Protein AF-A0A165Z9D8-F1 (afdb_monomer_lite)

Foldseek 3Di:
DDQKDWQAWEDDDPWIKTWIQGPVVRDIDIDTPVCLPDPPHDPVVNVVCVVCVVVSVVRVRHPDPPD

Radius of gyration: 11.73 Å; chains: 1; bounding box: 26×33×28 Å

Sequence (67 aa):
MGRYHIMLTYFKGRQRVVQVMDFSGAQMITFTMDELENDEMPVELKKYIKTIEKEINEGRWDYWKRI

Organism: NCBI:txid33936

Structure (mmCIF, N/CA/C/O backbone):
data_AF-A0A165Z9D8-F1
#
_entry.id   AF-A0A165Z9D8-F1
#
loop_
_atom_site.group_PDB
_atom_site.id
_atom_site.type_symbol
_atom_site.label_atom_id
_atom_site.label_alt_id
_atom_site.label_comp_id
_atom_site.label_asym_id
_atom_site.label_entity_id
_atom_site.label_seq_id
_atom_site.pdbx_PDB_ins_code
_atom_site.Cartn_x
_atom_site.Cartn_y
_atom_site.Cartn_z
_atom_site.occupancy
_atom_site.B_iso_or_equiv
_atom_site.auth_seq_id
_atom_site.auth_comp_id
_atom_site.auth_asym_id
_atom_site.auth_atom_id
_atom_site.pdbx_PDB_model_num
ATOM 1 N N . MET A 1 1 ? 13.835 6.444 -9.628 1.00 58.72 1 MET A N 1
ATOM 2 C CA . MET A 1 1 ? 12.513 6.530 -8.969 1.00 58.72 1 MET A CA 1
ATOM 3 C C . MET A 1 1 ? 11.902 5.141 -8.983 1.00 58.72 1 MET A C 1
ATOM 5 O O . MET A 1 1 ? 12.003 4.484 -10.010 1.00 58.72 1 MET A O 1
ATOM 9 N N . GLY A 1 2 ? 11.376 4.662 -7.852 1.00 79.12 2 GLY A N 1
ATOM 10 C CA . GLY A 1 2 ? 10.642 3.391 -7.818 1.00 79.12 2 GLY A CA 1
ATOM 11 C C . GLY A 1 2 ? 9.315 3.508 -8.573 1.00 79.12 2 GLY A C 1
ATOM 12 O O . GLY A 1 2 ? 8.817 4.617 -8.746 1.00 79.12 2 GLY A O 1
ATOM 13 N N . ARG A 1 3 ? 8.755 2.378 -9.025 1.00 91.81 3 ARG A N 1
ATOM 14 C CA . ARG A 1 3 ? 7.472 2.321 -9.755 1.00 91.81 3 ARG A CA 1
ATOM 15 C C . ARG A 1 3 ? 6.319 2.994 -8.999 1.00 91.81 3 ARG A C 1
ATOM 17 O O . ARG A 1 3 ? 5.466 3.615 -9.623 1.00 91.81 3 ARG A O 1
ATOM 24 N N . TYR A 1 4 ? 6.323 2.881 -7.674 1.00 96.31 4 TYR A N 1
ATOM 25 C CA . TYR A 1 4 ? 5.275 3.389 -6.798 1.00 96.31 4 TYR A CA 1
ATOM 26 C C . TYR A 1 4 ? 5.781 4.513 -5.890 1.00 96.31 4 TYR A C 1
ATOM 28 O O . TYR A 1 4 ? 6.931 4.495 -5.441 1.00 96.31 4 TYR A O 1
ATOM 36 N N . HIS A 1 5 ? 4.899 5.466 -5.588 1.00 94.94 5 HIS A N 1
ATOM 37 C CA . HIS A 1 5 ? 5.131 6.521 -4.602 1.00 94.94 5 HIS A CA 1
ATOM 38 C C . HIS A 1 5 ? 3.876 6.759 -3.759 1.00 94.94 5 HIS A C 1
ATOM 40 O O . HIS A 1 5 ? 2.805 6.997 -4.319 1.00 94.94 5 HIS A O 1
ATOM 46 N N . ILE A 1 6 ? 3.996 6.705 -2.427 1.00 95.75 6 ILE A N 1
ATOM 47 C CA . ILE A 1 6 ? 2.894 7.082 -1.531 1.00 95.75 6 ILE A CA 1
ATOM 48 C C . ILE A 1 6 ? 2.660 8.585 -1.639 1.00 95.75 6 ILE A C 1
ATOM 50 O O . ILE A 1 6 ? 3.557 9.379 -1.369 1.00 95.75 6 ILE A O 1
ATOM 54 N N . MET A 1 7 ? 1.432 8.950 -1.992 1.00 95.56 7 MET A N 1
ATOM 55 C CA . MET A 1 7 ? 0.983 10.337 -2.048 1.00 95.56 7 MET A CA 1
ATOM 56 C C . MET A 1 7 ? 0.501 10.801 -0.676 1.00 95.56 7 MET A C 1
ATOM 58 O O . MET A 1 7 ? 0.905 11.856 -0.196 1.00 95.56 7 MET A O 1
ATOM 62 N N . LEU A 1 8 ? -0.369 10.005 -0.051 1.00 96.00 8 LEU A N 1
ATOM 63 C CA . LEU A 1 8 ? -0.924 10.275 1.269 1.00 96.00 8 LEU A CA 1
ATOM 64 C C . LEU A 1 8 ? -1.532 9.014 1.882 1.00 96.00 8 LEU A C 1
ATOM 66 O O . LEU A 1 8 ? -1.900 8.065 1.183 1.00 96.00 8 LEU A O 1
ATOM 70 N N . THR A 1 9 ? -1.689 9.053 3.198 1.00 96.69 9 THR A N 1
ATOM 71 C CA . THR A 1 9 ? -2.470 8.101 3.984 1.00 96.69 9 THR A CA 1
ATOM 72 C C . THR A 1 9 ? -3.476 8.851 4.850 1.00 96.69 9 THR A C 1
ATOM 74 O O . THR A 1 9 ? -3.312 10.037 5.138 1.00 96.69 9 THR A O 1
ATOM 77 N N . TYR A 1 10 ? -4.568 8.195 5.223 1.00 95.12 10 TYR A N 1
ATOM 78 C CA . TYR A 1 10 ? -5.534 8.737 6.178 1.00 95.12 10 TYR A CA 1
ATOM 79 C C . TYR A 1 10 ? -6.405 7.623 6.750 1.00 95.12 10 TYR A C 1
ATOM 81 O O . TYR A 1 10 ? -6.467 6.517 6.213 1.00 95.12 10 TYR A O 1
ATOM 89 N N . PHE A 1 11 ? -7.115 7.920 7.835 1.00 94.25 11 PHE A N 1
ATOM 90 C CA . PHE A 1 11 ? -8.152 7.035 8.352 1.00 94.25 11 PHE A CA 1
ATOM 91 C C . PHE A 1 11 ? -9.526 7.437 7.817 1.00 94.25 11 PHE A C 1
ATOM 93 O O . PHE A 1 11 ? -9.936 8.595 7.918 1.00 94.25 11 PHE A O 1
ATOM 100 N N . LYS A 1 12 ? -10.268 6.460 7.290 1.00 93.06 12 LYS A N 1
ATOM 101 C CA . LYS A 1 12 ? -11.702 6.573 7.005 1.00 93.06 12 LYS A CA 1
ATOM 102 C C . LYS A 1 12 ? -12.442 5.687 8.003 1.00 93.06 12 LYS A C 1
ATOM 104 O O . LYS A 1 12 ? -12.540 4.473 7.834 1.00 93.06 12 LYS A O 1
ATOM 109 N N . GLY A 1 13 ? -12.910 6.287 9.097 1.00 91.88 13 GLY A N 1
ATOM 110 C CA . GLY A 1 13 ? -13.391 5.523 10.249 1.00 91.88 13 GLY A CA 1
ATOM 111 C C . GLY A 1 13 ? -12.243 4.732 10.882 1.00 91.88 13 GLY A C 1
ATOM 112 O O . GLY A 1 13 ? -11.263 5.325 11.319 1.00 91.88 13 GLY A O 1
ATOM 113 N N . ARG A 1 14 ? -12.358 3.399 10.918 1.00 92.06 14 ARG A N 1
ATOM 114 C CA . ARG A 1 14 ? -11.302 2.503 11.431 1.00 92.06 14 ARG A CA 1
ATOM 115 C C . ARG A 1 14 ? -10.340 1.997 10.353 1.00 92.06 14 ARG A C 1
ATOM 117 O O . ARG A 1 14 ? -9.337 1.383 10.695 1.00 92.06 14 ARG A O 1
ATOM 124 N N . GLN A 1 15 ? -10.637 2.232 9.077 1.00 94.06 15 GLN A N 1
ATOM 125 C CA . GLN A 1 15 ? -9.840 1.701 7.976 1.00 94.06 15 GLN A CA 1
ATOM 126 C C . GLN A 1 15 ? -8.709 2.651 7.606 1.00 94.06 15 GLN A C 1
ATOM 128 O O . GLN A 1 15 ? -8.917 3.860 7.456 1.00 94.06 15 GLN A O 1
ATOM 133 N N . ARG A 1 16 ? -7.516 2.082 7.429 1.00 95.19 16 ARG A N 1
ATOM 134 C CA . ARG A 1 16 ? -6.339 2.786 6.928 1.00 95.19 16 ARG A CA 1
ATOM 135 C C . ARG A 1 16 ? -6.409 2.850 5.407 1.00 95.19 16 ARG A C 1
ATOM 137 O O . ARG A 1 16 ? -6.352 1.811 4.757 1.00 95.19 16 ARG A O 1
ATOM 144 N N . VAL A 1 17 ? -6.540 4.052 4.855 1.00 96.69 17 VAL A N 1
ATOM 145 C CA . VAL A 1 17 ? -6.555 4.308 3.410 1.00 96.69 17 VAL A CA 1
ATOM 146 C C . VAL A 1 17 ? -5.175 4.776 2.965 1.00 96.69 17 VAL A C 1
ATOM 148 O O . VAL A 1 17 ? -4.555 5.619 3.617 1.00 96.69 17 VAL A O 1
ATOM 151 N N . VAL A 1 18 ? -4.717 4.247 1.836 1.00 97.44 18 VAL A N 1
ATOM 152 C CA . VAL A 1 18 ? -3.448 4.576 1.192 1.00 97.44 18 VAL A CA 1
ATOM 153 C C . VAL A 1 18 ? -3.729 5.025 -0.238 1.00 97.44 18 VAL A C 1
ATOM 155 O O . VAL A 1 18 ? -4.490 4.388 -0.967 1.00 97.44 18 VAL A O 1
ATOM 158 N N . GLN A 1 19 ? -3.104 6.126 -0.646 1.00 97.50 19 GLN A N 1
ATOM 159 C CA . GLN A 1 19 ? -3.084 6.568 -2.034 1.00 97.50 19 GLN A CA 1
ATOM 160 C C . GLN A 1 19 ? -1.659 6.502 -2.584 1.00 97.50 19 GLN A C 1
ATOM 162 O O . GLN A 1 19 ? -0.723 7.050 -1.996 1.00 97.50 19 GLN A O 1
ATOM 167 N N . VAL A 1 20 ? -1.508 5.851 -3.735 1.00 96.81 20 VAL A N 1
ATOM 168 C CA . VAL A 1 20 ? -0.228 5.612 -4.407 1.00 96.81 20 VAL A CA 1
ATOM 169 C C . VAL A 1 20 ? -0.293 6.105 -5.847 1.00 96.81 20 VAL A C 1
ATOM 171 O O . V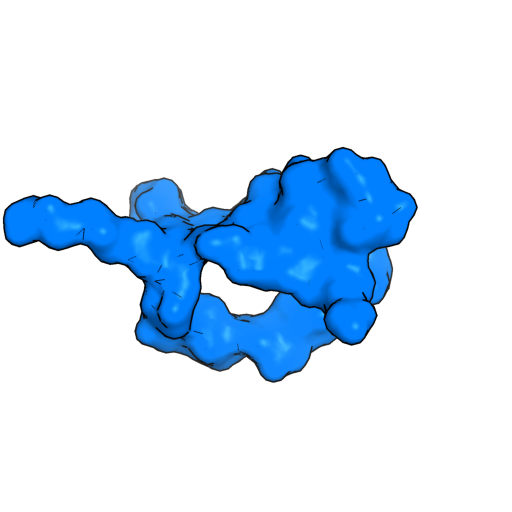AL A 1 20 ? -1.276 5.869 -6.544 1.00 96.81 20 VAL A O 1
ATOM 174 N N . MET A 1 21 ? 0.776 6.744 -6.313 1.00 97.12 21 MET A N 1
ATOM 175 C CA . MET A 1 21 ? 1.027 6.968 -7.736 1.00 97.12 21 MET A CA 1
ATOM 176 C C . MET A 1 21 ? 1.762 5.754 -8.325 1.00 97.12 21 MET A C 1
ATOM 178 O O . MET A 1 21 ? 2.848 5.421 -7.849 1.00 97.12 21 MET A O 1
ATOM 182 N N . ASP A 1 22 ? 1.194 5.104 -9.346 1.00 96.19 22 ASP A N 1
ATOM 183 C CA . ASP A 1 22 ? 1.876 4.111 -10.192 1.00 96.19 22 ASP A CA 1
ATOM 184 C C . ASP A 1 22 ? 2.414 4.813 -11.442 1.00 96.19 22 ASP A C 1
ATOM 186 O O . ASP A 1 22 ? 1.657 5.156 -12.355 1.00 96.19 22 ASP A O 1
ATOM 190 N N . PHE A 1 23 ? 3.729 5.023 -11.498 1.00 94.38 23 PHE A N 1
ATOM 191 C CA . PHE A 1 23 ? 4.371 5.683 -12.634 1.00 94.38 23 PHE A CA 1
ATOM 192 C C . PHE A 1 23 ? 4.365 4.828 -13.904 1.00 94.38 23 PHE A C 1
ATOM 194 O O . PHE A 1 23 ? 4.394 5.387 -14.996 1.00 94.38 23 PHE A O 1
ATOM 201 N N . SER A 1 24 ? 4.302 3.495 -13.792 1.00 92.50 24 SER A N 1
ATOM 202 C CA . SER A 1 24 ? 4.234 2.612 -14.964 1.00 92.50 24 SER A CA 1
ATOM 203 C C . SER A 1 24 ? 2.862 2.660 -15.630 1.00 92.50 24 SER A C 1
ATOM 205 O O . SER A 1 24 ? 2.776 2.595 -16.852 1.00 92.50 24 SER A O 1
ATOM 207 N N . GLY A 1 25 ? 1.800 2.783 -14.831 1.00 91.06 25 GLY A N 1
ATOM 208 C CA . GLY A 1 25 ? 0.426 2.919 -15.321 1.00 91.06 25 GLY A CA 1
ATOM 209 C C . GLY A 1 25 ? -0.040 4.365 -15.511 1.00 91.06 25 GLY A C 1
ATOM 210 O O . GLY A 1 25 ? -1.162 4.568 -15.962 1.00 91.06 25 GLY A O 1
ATOM 211 N N . ALA A 1 26 ? 0.782 5.353 -15.137 1.00 92.69 26 ALA A N 1
ATOM 212 C CA . ALA A 1 26 ? 0.420 6.772 -15.073 1.00 92.69 26 ALA A CA 1
ATOM 213 C C . ALA A 1 26 ? -0.921 7.022 -14.347 1.00 92.69 26 ALA A C 1
ATOM 215 O O . ALA A 1 26 ? -1.732 7.841 -14.778 1.00 92.69 26 ALA A O 1
ATOM 216 N N . GLN A 1 27 ? -1.157 6.303 -13.244 1.00 95.25 27 GLN A N 1
ATOM 217 C CA . GLN A 1 27 ? -2.442 6.295 -12.541 1.00 95.25 27 GLN A CA 1
ATOM 218 C C . GLN A 1 27 ? -2.287 6.431 -11.025 1.00 95.25 27 GLN A C 1
ATOM 220 O O . GLN A 1 27 ? -1.294 5.995 -10.441 1.00 95.25 27 GLN A O 1
ATOM 225 N N . MET A 1 28 ? -3.313 6.992 -10.382 1.00 95.94 28 MET A N 1
ATOM 226 C CA . MET A 1 28 ? -3.458 6.969 -8.927 1.00 95.94 28 MET A CA 1
ATOM 227 C C . MET A 1 28 ? -4.283 5.758 -8.505 1.00 95.94 28 MET A C 1
ATOM 229 O O . MET A 1 28 ? -5.375 5.535 -9.021 1.00 95.94 28 MET A O 1
ATOM 233 N N . ILE A 1 29 ? -3.789 5.020 -7.518 1.00 95.88 29 ILE A N 1
ATOM 234 C CA . ILE A 1 29 ? -4.463 3.868 -6.926 1.00 95.88 29 ILE A CA 1
ATOM 235 C C . ILE A 1 29 ? -4.786 4.232 -5.479 1.00 95.88 29 ILE A C 1
ATOM 237 O O . ILE A 1 29 ? -3.890 4.586 -4.712 1.00 95.88 29 ILE A O 1
ATOM 241 N N . THR A 1 30 ? -6.065 4.181 -5.113 1.00 96.69 30 THR A N 1
ATOM 242 C CA . THR A 1 30 ? -6.529 4.405 -3.737 1.00 96.69 30 THR A CA 1
ATOM 243 C C . THR A 1 30 ? -7.150 3.118 -3.227 1.00 96.69 30 THR A C 1
ATOM 245 O O . THR A 1 30 ? -8.032 2.578 -3.886 1.00 96.69 30 THR A O 1
ATOM 248 N N . PHE A 1 31 ? -6.687 2.638 -2.080 1.00 96.69 31 PHE A N 1
ATOM 249 C CA . PHE A 1 31 ? -7.154 1.392 -1.477 1.00 96.69 31 PHE A CA 1
ATOM 250 C C . PHE A 1 31 ? -7.032 1.463 0.046 1.00 96.69 31 PHE A C 1
ATOM 252 O O . PHE A 1 31 ? -6.270 2.258 0.599 1.00 96.69 31 PHE A O 1
ATOM 259 N N . THR A 1 32 ? -7.794 0.633 0.736 1.00 96.62 32 THR A N 1
ATOM 260 C CA . THR A 1 32 ? -7.626 0.337 2.157 1.00 96.62 32 THR A CA 1
ATOM 261 C C . THR A 1 32 ? -6.598 -0.772 2.350 1.00 96.62 32 THR A C 1
ATOM 263 O O . THR A 1 32 ? -6.425 -1.621 1.480 1.00 96.62 32 THR A O 1
ATOM 266 N N . MET A 1 33 ? -5.933 -0.813 3.506 1.00 94.75 33 MET A N 1
ATOM 267 C CA . MET A 1 33 ? -5.016 -1.918 3.826 1.00 94.75 33 MET A CA 1
ATOM 268 C C . MET A 1 33 ? -5.702 -3.295 3.765 1.00 94.75 33 MET A C 1
ATOM 270 O O . MET A 1 33 ? -5.049 -4.265 3.407 1.00 94.75 33 MET A O 1
ATOM 274 N N . ASP A 1 34 ? -7.012 -3.367 4.024 1.00 92.69 34 ASP A N 1
ATOM 275 C CA . ASP A 1 34 ? -7.800 -4.597 3.876 1.00 92.69 34 ASP A CA 1
ATOM 276 C C . ASP A 1 34 ? -7.947 -5.001 2.393 1.00 92.69 34 ASP A C 1
ATOM 278 O O . ASP A 1 34 ? -7.757 -6.161 2.036 1.00 92.69 34 ASP A O 1
ATOM 282 N N . GLU A 1 35 ? -8.235 -4.042 1.504 1.00 95.06 35 GLU A N 1
ATOM 283 C CA . GLU A 1 35 ? -8.356 -4.277 0.054 1.00 95.06 35 GLU A CA 1
ATOM 284 C C . GLU A 1 35 ? -7.028 -4.680 -0.597 1.00 95.06 35 GLU A C 1
ATOM 286 O O . GLU A 1 35 ? -7.033 -5.332 -1.640 1.00 95.06 35 GLU A O 1
ATOM 291 N N . LEU A 1 36 ? -5.887 -4.323 0.005 1.00 93.88 36 LEU A N 1
ATOM 292 C CA . LEU A 1 36 ? -4.569 -4.719 -0.492 1.00 93.88 36 LEU A CA 1
ATOM 293 C C . LEU A 1 36 ? -4.402 -6.245 -0.548 1.00 93.88 36 LEU A C 1
ATOM 295 O O . LEU A 1 36 ? -3.672 -6.746 -1.405 1.00 93.88 36 LEU A O 1
ATOM 299 N N . GLU A 1 37 ? -5.078 -6.982 0.333 1.00 87.44 37 GLU A N 1
ATOM 300 C CA . GLU A 1 37 ? -4.996 -8.442 0.387 1.00 87.44 37 GLU A CA 1
ATOM 301 C C . GLU A 1 37 ? -5.767 -9.121 -0.760 1.00 87.44 37 GLU A C 1
ATOM 303 O O . GLU A 1 37 ? -5.444 -10.256 -1.114 1.00 87.44 37 GLU A O 1
ATOM 308 N N . ASN A 1 38 ? -6.682 -8.417 -1.441 1.00 90.56 38 ASN A N 1
ATOM 309 C CA . ASN A 1 38 ? -7.483 -8.958 -2.547 1.00 90.56 38 ASN A CA 1
ATOM 310 C C . ASN A 1 38 ? -6.618 -9.468 -3.713 1.00 90.56 38 ASN A C 1
ATOM 312 O O . ASN A 1 38 ? -5.628 -8.839 -4.094 1.00 90.56 38 ASN A O 1
ATOM 316 N N . ASP A 1 39 ? -7.004 -10.584 -4.336 1.00 83.00 39 ASP A N 1
ATOM 317 C CA . ASP A 1 39 ? -6.244 -11.216 -5.432 1.00 83.00 39 ASP A CA 1
ATOM 318 C C . ASP A 1 39 ? -6.106 -10.341 -6.691 1.00 83.00 39 ASP A C 1
ATOM 320 O O . ASP A 1 39 ? -5.165 -10.512 -7.464 1.00 83.00 39 ASP A O 1
ATOM 324 N N . GLU A 1 40 ? -6.989 -9.359 -6.870 1.00 89.44 40 GLU A N 1
ATOM 325 C CA . GLU A 1 40 ? -6.972 -8.426 -8.005 1.00 89.44 40 GLU A CA 1
ATOM 326 C C . GLU A 1 40 ? -5.871 -7.354 -7.898 1.00 89.44 40 GLU A C 1
ATOM 328 O O . GLU A 1 40 ? -5.538 -6.693 -8.884 1.00 89.44 40 GLU A O 1
ATOM 333 N N . MET A 1 41 ? -5.274 -7.174 -6.714 1.00 92.31 41 MET A N 1
ATOM 334 C CA . MET A 1 41 ? -4.246 -6.157 -6.501 1.00 92.31 41 MET A CA 1
ATOM 335 C C . MET A 1 41 ? -2.895 -6.580 -7.102 1.00 92.31 41 MET A C 1
ATOM 337 O O . MET A 1 41 ? -2.435 -7.701 -6.857 1.00 92.31 41 MET A O 1
ATOM 341 N N . PRO A 1 42 ? -2.187 -5.685 -7.825 1.00 92.81 42 PRO A N 1
ATOM 342 C CA . PRO A 1 42 ? -0.902 -6.012 -8.432 1.00 92.81 42 PRO A CA 1
ATOM 343 C C . PRO A 1 42 ? 0.107 -6.553 -7.412 1.00 92.81 42 PRO A C 1
ATOM 345 O O . PRO A 1 42 ? 0.385 -5.917 -6.394 1.00 92.81 42 PRO A O 1
ATOM 348 N N . VAL A 1 43 ? 0.724 -7.699 -7.713 1.00 93.12 43 VAL A N 1
ATOM 349 C CA . VAL A 1 43 ? 1.692 -8.368 -6.819 1.00 93.12 43 VAL A CA 1
ATOM 350 C C . VAL A 1 43 ? 2.841 -7.437 -6.412 1.0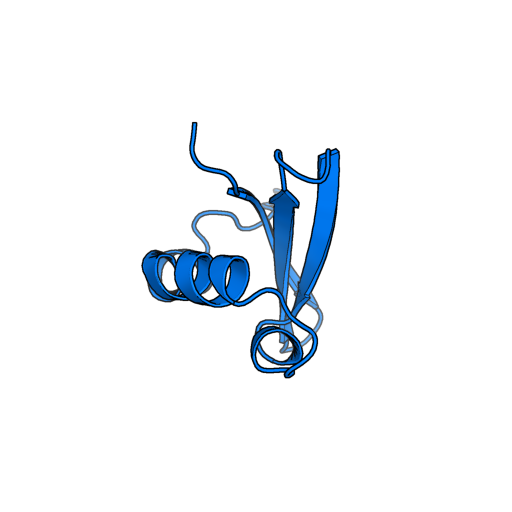0 93.12 43 VAL A C 1
ATOM 352 O O . VAL A 1 43 ? 3.307 -7.471 -5.273 1.00 93.12 43 VAL A O 1
ATOM 355 N N . GLU A 1 44 ? 3.302 -6.586 -7.328 1.00 93.56 44 GLU A N 1
ATOM 356 C CA . GLU A 1 44 ? 4.358 -5.610 -7.048 1.00 93.56 44 GLU A CA 1
ATOM 357 C C . GLU A 1 44 ? 3.906 -4.509 -6.086 1.00 93.56 44 GLU A C 1
ATOM 359 O O . GLU A 1 44 ? 4.686 -4.108 -5.224 1.00 93.56 44 GLU A O 1
ATOM 364 N N . LEU A 1 45 ? 2.649 -4.065 -6.187 1.00 94.94 45 LEU A N 1
ATOM 365 C CA . LEU A 1 45 ? 2.071 -3.093 -5.262 1.00 94.94 45 LEU A CA 1
ATOM 366 C C . LEU A 1 45 ? 1.973 -3.690 -3.854 1.00 94.94 45 LEU A C 1
ATOM 368 O O . LEU A 1 45 ? 2.426 -3.055 -2.904 1.00 94.94 45 LEU A O 1
ATOM 372 N N . LYS A 1 46 ? 1.490 -4.936 -3.723 1.00 95.25 46 LYS A N 1
ATOM 373 C CA . LYS A 1 46 ? 1.464 -5.655 -2.434 1.00 95.25 46 LYS A CA 1
ATOM 374 C C . LYS A 1 46 ? 2.856 -5.723 -1.802 1.00 95.25 46 LYS A C 1
ATOM 376 O O . LYS A 1 46 ? 3.034 -5.376 -0.636 1.00 95.25 46 LY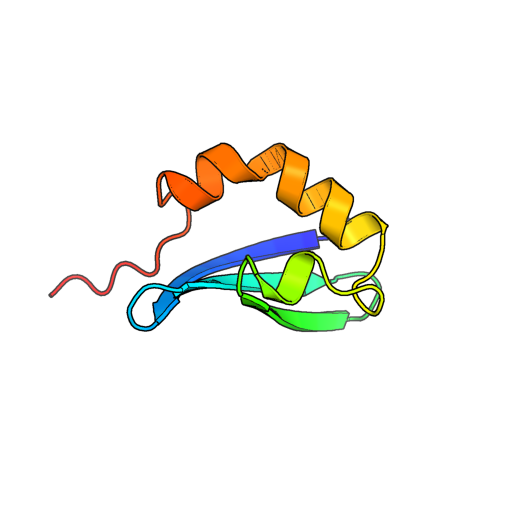S A O 1
ATOM 381 N N . LYS A 1 47 ? 3.869 -6.120 -2.584 1.00 95.12 47 LYS A N 1
ATOM 382 C CA . LYS A 1 47 ? 5.267 -6.181 -2.123 1.00 95.12 47 LYS A CA 1
ATOM 383 C C . LYS A 1 47 ? 5.780 -4.813 -1.683 1.00 95.12 47 LYS A C 1
ATOM 385 O O . LYS A 1 47 ? 6.363 -4.715 -0.609 1.00 95.12 47 LYS A O 1
ATOM 390 N N . TYR A 1 48 ? 5.555 -3.777 -2.488 1.00 95.50 48 TYR A N 1
ATOM 391 C CA . TYR A 1 48 ? 5.973 -2.415 -2.170 1.00 95.50 48 TYR A CA 1
ATOM 392 C C . TYR A 1 48 ? 5.367 -1.940 -0.848 1.00 95.50 48 TYR A C 1
ATOM 394 O O . TYR A 1 48 ? 6.109 -1.545 0.048 1.00 95.50 48 TYR A O 1
ATOM 402 N N . ILE A 1 49 ? 4.051 -2.063 -0.676 1.00 95.94 49 ILE A N 1
ATOM 403 C CA . ILE A 1 49 ? 3.381 -1.624 0.550 1.00 95.94 49 ILE A CA 1
ATOM 404 C C . ILE A 1 49 ? 3.877 -2.399 1.766 1.00 95.94 49 ILE A C 1
ATOM 406 O O . ILE A 1 49 ? 4.186 -1.783 2.780 1.00 95.94 49 ILE A O 1
ATOM 410 N N . LYS A 1 50 ? 4.075 -3.716 1.651 1.00 95.06 50 LYS A N 1
ATOM 411 C CA . LYS A 1 50 ? 4.603 -4.536 2.748 1.00 95.06 50 LYS A CA 1
ATOM 412 C C . LYS A 1 50 ? 5.981 -4.079 3.240 1.00 95.06 50 LYS A C 1
ATOM 414 O O . LYS A 1 50 ? 6.269 -4.169 4.428 1.00 95.06 50 LYS A O 1
ATOM 419 N N . THR A 1 51 ? 6.836 -3.552 2.356 1.00 95.75 51 THR A N 1
ATOM 420 C CA . THR A 1 51 ? 8.154 -3.025 2.769 1.00 95.75 51 THR A CA 1
ATOM 421 C C . THR A 1 51 ? 8.085 -1.752 3.609 1.00 95.75 51 THR A C 1
ATOM 423 O O . THR A 1 51 ? 9.005 -1.489 4.378 1.00 95.75 51 THR A O 1
ATOM 426 N N . ILE A 1 52 ? 7.006 -0.979 3.487 1.00 95.06 52 ILE A N 1
ATOM 427 C CA . ILE A 1 52 ? 6.825 0.324 4.147 1.00 95.06 52 ILE A CA 1
ATOM 428 C C . ILE A 1 52 ? 5.591 0.347 5.058 1.00 95.06 52 ILE A C 1
ATOM 430 O O . ILE A 1 52 ? 5.198 1.397 5.558 1.00 95.06 52 ILE A O 1
ATOM 434 N N . GLU A 1 53 ? 4.994 -0.816 5.312 1.00 95.50 53 GLU A N 1
ATOM 435 C CA . GLU A 1 53 ? 3.758 -0.985 6.077 1.00 95.50 53 GLU A CA 1
ATOM 436 C C . GLU A 1 53 ? 3.873 -0.398 7.484 1.00 95.50 53 GLU A C 1
ATOM 438 O O . GLU A 1 53 ? 2.968 0.290 7.954 1.00 95.50 53 GLU A O 1
ATOM 443 N N . LYS A 1 54 ? 5.019 -0.611 8.142 1.00 96.12 54 LYS A N 1
ATOM 444 C CA . LYS A 1 54 ? 5.296 -0.029 9.458 1.00 96.12 54 LYS A CA 1
ATOM 445 C C . LYS A 1 54 ? 5.194 1.498 9.423 1.00 96.12 54 LYS A C 1
ATOM 447 O O . LYS A 1 54 ? 4.494 2.084 10.238 1.00 96.12 54 LYS A O 1
ATOM 452 N N . GLU A 1 55 ? 5.848 2.128 8.455 1.00 95.94 55 GLU A N 1
ATOM 453 C CA . GLU A 1 55 ? 5.877 3.586 8.315 1.00 95.94 55 GLU A CA 1
ATOM 454 C C . GLU A 1 55 ? 4.504 4.150 7.922 1.00 95.94 55 GLU A C 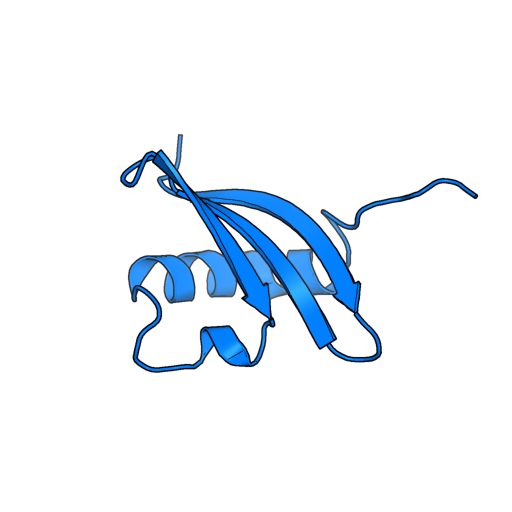1
ATOM 456 O O . GLU A 1 55 ? 4.116 5.226 8.383 1.00 95.94 55 GLU A O 1
ATOM 461 N N . ILE A 1 56 ? 3.745 3.406 7.104 1.00 94.75 56 ILE A N 1
ATOM 462 C CA . ILE A 1 56 ? 2.338 3.704 6.834 1.00 94.75 56 ILE A CA 1
ATOM 463 C C . ILE A 1 56 ? 1.578 3.705 8.151 1.00 94.75 56 ILE A C 1
ATOM 465 O O . ILE A 1 56 ? 0.932 4.697 8.445 1.00 94.75 56 ILE A O 1
ATOM 469 N N . ASN A 1 57 ? 1.648 2.653 8.960 1.00 93.00 57 ASN A N 1
ATOM 470 C CA . ASN A 1 57 ? 0.869 2.561 10.197 1.00 93.00 57 ASN A CA 1
ATOM 471 C C . ASN A 1 57 ? 1.302 3.573 11.271 1.00 93.00 57 ASN A C 1
ATOM 473 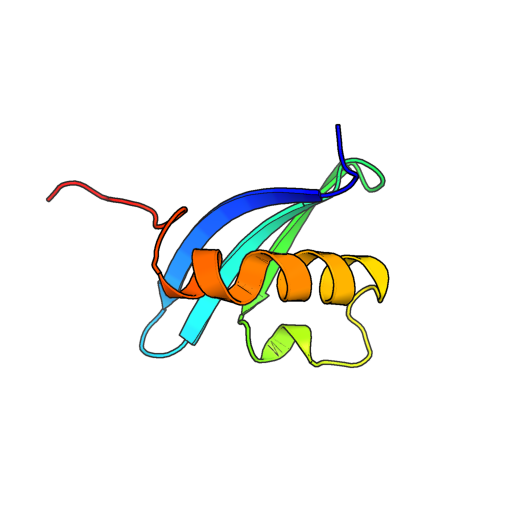O O . ASN A 1 57 ? 0.484 3.972 12.096 1.00 93.00 57 ASN A O 1
ATOM 477 N N . GLU A 1 58 ? 2.548 4.045 11.224 1.00 94.38 58 GLU A N 1
ATOM 478 C CA . GLU A 1 58 ? 3.072 5.115 12.084 1.00 94.38 58 GLU A CA 1
ATOM 479 C C . GLU A 1 58 ? 2.660 6.529 11.636 1.00 94.38 58 GLU A C 1
ATOM 481 O O . GLU A 1 58 ? 2.971 7.506 12.315 1.00 94.38 58 GLU A O 1
ATOM 486 N N . GLY A 1 59 ? 1.946 6.667 10.515 1.00 93.44 59 GLY A N 1
ATOM 487 C CA . GLY A 1 59 ? 1.426 7.963 10.076 1.00 93.44 59 GLY A CA 1
ATOM 488 C C . GLY A 1 59 ? 2.416 8.818 9.293 1.00 93.44 59 GLY A C 1
ATOM 489 O O . GLY A 1 59 ? 2.180 10.012 9.130 1.00 93.44 59 GLY A O 1
ATOM 490 N N . ARG A 1 60 ? 3.504 8.241 8.762 1.00 93.75 60 ARG A N 1
ATOM 491 C CA . ARG A 1 60 ? 4.553 8.994 8.046 1.00 93.75 60 ARG A CA 1
ATOM 492 C C . ARG A 1 60 ? 4.023 9.839 6.877 1.00 93.75 60 ARG A C 1
ATOM 494 O O . ARG A 1 60 ? 4.590 10.889 6.586 1.00 93.75 60 ARG A O 1
ATOM 501 N N . TRP A 1 61 ? 2.952 9.386 6.225 1.00 95.38 61 T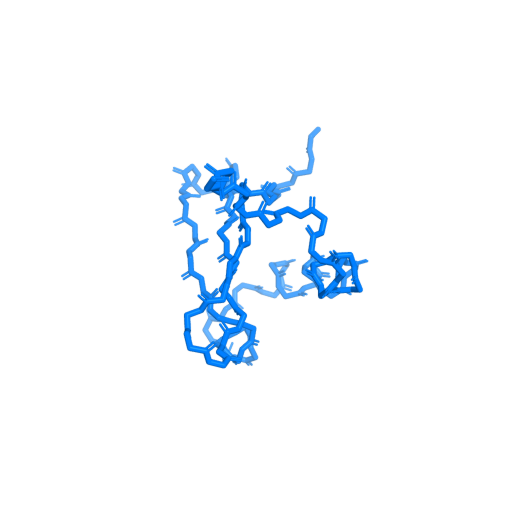RP A N 1
ATOM 502 C CA . TRP A 1 61 ? 2.292 10.074 5.108 1.00 95.38 61 TRP A CA 1
ATOM 503 C C . TRP A 1 61 ? 0.886 10.557 5.445 1.00 95.38 61 TRP A C 1
ATOM 505 O O . TRP A 1 61 ? 0.101 10.831 4.533 1.00 95.38 61 TRP A O 1
ATOM 515 N N . ASP A 1 62 ? 0.543 10.645 6.732 1.00 94.56 62 ASP A N 1
ATOM 516 C CA . ASP A 1 62 ? -0.799 11.067 7.085 1.00 94.56 62 ASP A CA 1
ATOM 517 C C . ASP A 1 62 ? -1.089 12.466 6.589 1.00 94.56 62 ASP A C 1
ATOM 519 O O . ASP A 1 62 ? -0.306 13.401 6.766 1.00 94.56 62 ASP A O 1
ATOM 523 N N . TYR A 1 63 ? -2.251 12.594 5.954 1.00 85.88 63 TYR A N 1
ATOM 524 C CA . TYR A 1 63 ? -2.777 13.877 5.554 1.00 85.88 63 TYR A CA 1
ATOM 525 C C . TYR A 1 63 ? -3.072 14.698 6.814 1.00 85.88 63 TYR A C 1
ATOM 527 O O . TYR A 1 63 ? -4.167 14.657 7.382 1.00 85.88 63 TYR A O 1
ATOM 535 N N . TRP A 1 64 ? -2.074 15.455 7.268 1.00 73.88 64 TRP A N 1
ATOM 536 C CA . TRP A 1 64 ? -2.234 16.442 8.321 1.00 73.88 64 TRP A CA 1
ATOM 537 C C . TRP A 1 64 ? -3.007 17.634 7.769 1.00 73.88 64 TRP A C 1
ATOM 539 O O . TRP A 1 64 ? -2.441 18.637 7.332 1.00 73.88 64 TRP A O 1
ATOM 549 N N . LYS A 1 65 ? -4.334 17.573 7.871 1.00 52.50 65 LYS A N 1
ATOM 550 C CA . LYS A 1 65 ? -5.104 18.799 8.056 1.00 52.50 65 LYS A CA 1
ATOM 551 C C . LYS A 1 65 ? -4.724 19.324 9.444 1.00 52.50 65 LYS A C 1
ATOM 553 O O . LYS A 1 65 ? -5.240 18.840 10.445 1.00 52.50 65 LYS A O 1
ATOM 558 N N . ARG A 1 66 ? -3.766 20.259 9.507 1.00 40.69 66 ARG A N 1
ATOM 559 C CA . ARG A 1 66 ? -3.630 21.166 10.656 1.00 40.69 66 ARG A CA 1
ATOM 560 C C . ARG A 1 66 ? -5.010 21.794 10.861 1.00 40.69 66 ARG A C 1
ATOM 562 O O . ARG A 1 66 ? -5.447 22.575 10.017 1.00 40.69 66 ARG A O 1
ATOM 569 N N . ILE A 1 67 ? -5.709 21.340 11.895 1.00 41.19 67 ILE A N 1
ATOM 570 C CA . ILE A 1 67 ? -6.836 22.057 12.493 1.00 41.19 67 ILE A CA 1
ATOM 571 C C . ILE A 1 67 ? -6.230 23.161 13.355 1.00 41.19 67 ILE A C 1
ATOM 573 O O . ILE A 1 67 ? -5.202 22.868 14.012 1.00 41.19 67 ILE A O 1
#

pLDDT: mean 90.93, std 11.61, range [40.69, 97.5]

Secondary structure (DSSP, 8-state):
--SEEEEEEEEETTEEEEEEEETTTTEEEEEETTGGGSTTS-HHHHHHHHHHHHHHHTTTTB-----